Protein AF-A0A8X6XJJ6-F1 (afdb_monomer_lite)

Foldseek 3Di:
DVVVVVVVLVVLVVVVPPDPPPDDPDDPVQLVVQLAHLVSSLVVLVQVLQLQQAFPVRGRHDEDCPGPDPQNVCVVVVHDDDGRDDHDDPVVSVVCVVVSVVCSDSVNSVCCRPNDDPCPVSVLVVQLCSQVPPVDDDDPVSSVVSNVVSVVVVVVVVDDD

pLDDT: mean 73.6, std 19.15, range [29.53, 96.88]

Structure (mmCIF, N/CA/C/O backbone):
data_AF-A0A8X6XJJ6-F1
#
_entry.id   AF-A0A8X6XJJ6-F1
#
loop_
_atom_site.group_PDB
_atom_site.id
_atom_site.type_symbol
_atom_site.label_atom_id
_atom_site.label_alt_id
_atom_site.label_comp_id
_atom_site.label_asym_id
_atom_site.label_entity_id
_atom_site.label_seq_id
_atom_site.pdbx_PDB_ins_code
_atom_site.Cartn_x
_atom_site.Cartn_y
_atom_site.Cartn_z
_atom_site.occupancy
_atom_site.B_iso_or_equiv
_atom_site.auth_seq_id
_atom_site.auth_comp_id
_atom_site.auth_asym_id
_atom_site.auth_atom_id
_atom_site.pdbx_PDB_model_num
ATOM 1 N N . MET A 1 1 ? 42.331 -9.296 -20.406 1.00 46.00 1 MET A N 1
ATOM 2 C CA . MET A 1 1 ? 41.400 -8.273 -19.869 1.00 46.00 1 MET A CA 1
ATOM 3 C C . MET A 1 1 ? 39.951 -8.560 -20.263 1.00 46.00 1 MET A C 1
ATOM 5 O O . MET A 1 1 ? 39.106 -8.587 -19.381 1.00 46.00 1 MET A O 1
ATOM 9 N N . LEU A 1 2 ? 39.678 -8.873 -21.538 1.00 40.94 2 LEU A N 1
ATOM 10 C CA . LEU A 1 2 ? 38.343 -9.240 -22.046 1.00 40.94 2 LEU A CA 1
ATOM 11 C C . LEU A 1 2 ? 37.698 -10.454 -21.340 1.00 40.94 2 LEU A C 1
ATOM 13 O O . LEU A 1 2 ? 36.500 -10.442 -21.087 1.00 40.94 2 LEU A O 1
ATOM 17 N N . SER A 1 3 ? 38.487 -11.457 -20.937 1.00 48.66 3 SER A N 1
ATOM 18 C CA . SER A 1 3 ? 37.981 -12.672 -20.275 1.00 48.66 3 SER A CA 1
ATOM 19 C C . SER A 1 3 ? 37.404 -12.437 -18.874 1.00 48.66 3 SER A C 1
ATOM 21 O O . SER A 1 3 ? 36.407 -13.056 -18.519 1.00 48.66 3 SER A O 1
ATOM 23 N N . LYS A 1 4 ? 37.986 -11.515 -18.090 1.00 44.88 4 LYS A N 1
ATOM 24 C CA . LYS A 1 4 ? 37.485 -11.168 -16.747 1.00 44.88 4 LYS A CA 1
ATOM 25 C C . LYS A 1 4 ? 36.144 -10.439 -16.823 1.00 44.88 4 LYS A C 1
ATOM 27 O O . LYS A 1 4 ? 35.213 -10.796 -16.112 1.00 44.88 4 LYS A O 1
ATOM 32 N N . VAL A 1 5 ? 36.027 -9.490 -17.751 1.00 46.88 5 VAL A N 1
ATOM 33 C CA . VAL A 1 5 ? 34.785 -8.738 -17.984 1.00 46.88 5 VAL A CA 1
ATOM 34 C C . VAL A 1 5 ? 33.670 -9.672 -18.463 1.00 46.88 5 VAL A C 1
ATOM 36 O O . VAL A 1 5 ? 32.560 -9.614 -17.947 1.00 46.88 5 VAL A O 1
ATOM 39 N N . GLN A 1 6 ? 33.969 -10.601 -19.377 1.00 42.41 6 GLN A N 1
ATOM 40 C CA . GLN A 1 6 ? 32.995 -11.602 -19.827 1.00 42.41 6 GLN A CA 1
ATOM 41 C C . GLN A 1 6 ? 32.554 -12.552 -18.706 1.00 42.41 6 GLN A C 1
ATOM 43 O O . GLN A 1 6 ? 31.365 -12.852 -18.602 1.00 42.41 6 GLN A O 1
ATOM 48 N N . SER A 1 7 ? 33.473 -12.997 -17.839 1.00 43.81 7 SER A N 1
ATOM 49 C CA . SER A 1 7 ? 33.105 -13.828 -16.685 1.00 43.81 7 SER A CA 1
ATOM 50 C C . SER A 1 7 ? 32.233 -13.078 -15.678 1.00 43.81 7 SER A C 1
ATOM 52 O O . SER A 1 7 ? 31.294 -13.651 -15.135 1.00 43.81 7 SER A O 1
ATOM 54 N N . GLU A 1 8 ? 32.486 -11.787 -15.472 1.00 46.19 8 GLU A N 1
ATOM 55 C CA . GLU A 1 8 ? 31.740 -10.964 -14.520 1.00 46.19 8 GLU A CA 1
ATOM 56 C C . GLU A 1 8 ? 30.336 -10.620 -15.037 1.00 46.19 8 GLU A C 1
ATOM 58 O O . GLU A 1 8 ? 29.372 -10.657 -14.272 1.00 46.19 8 GLU A O 1
ATOM 63 N N . ILE A 1 9 ? 30.203 -10.402 -16.352 1.00 47.03 9 ILE A N 1
ATOM 64 C CA . ILE A 1 9 ? 28.913 -10.275 -17.044 1.00 47.03 9 ILE A CA 1
ATOM 65 C C . ILE A 1 9 ? 28.119 -11.579 -16.941 1.00 47.03 9 ILE A C 1
ATOM 67 O O . ILE A 1 9 ? 26.940 -11.540 -16.606 1.00 47.03 9 ILE A O 1
ATOM 71 N N . ARG A 1 10 ? 28.751 -12.736 -17.171 1.00 46.25 10 ARG A N 1
ATOM 72 C CA . ARG A 1 10 ? 28.082 -14.043 -17.079 1.00 46.25 10 ARG A CA 1
ATOM 73 C C . ARG A 1 10 ? 27.583 -14.333 -15.660 1.00 46.25 10 ARG A C 1
ATOM 75 O O . ARG A 1 10 ? 26.427 -14.699 -15.499 1.00 46.25 10 ARG A O 1
ATOM 82 N N . ILE A 1 11 ? 28.399 -14.060 -14.639 1.00 48.41 11 ILE A N 1
ATOM 83 C CA . ILE A 1 11 ? 28.000 -14.176 -13.225 1.00 48.41 11 ILE A CA 1
ATOM 84 C C . ILE A 1 11 ? 26.828 -13.235 -12.898 1.00 48.41 11 ILE A C 1
ATOM 86 O O . ILE A 1 11 ? 25.903 -13.629 -12.188 1.00 48.41 11 ILE A O 1
ATOM 90 N N . ARG A 1 12 ? 26.830 -12.001 -13.428 1.00 51.94 12 ARG A N 1
ATOM 91 C CA . ARG A 1 12 ? 25.717 -11.049 -13.252 1.00 51.94 12 ARG A CA 1
ATOM 92 C C . ARG A 1 12 ? 24.443 -11.520 -13.953 1.00 51.94 12 ARG A C 1
ATOM 94 O O . ARG A 1 12 ? 23.371 -11.416 -13.370 1.00 51.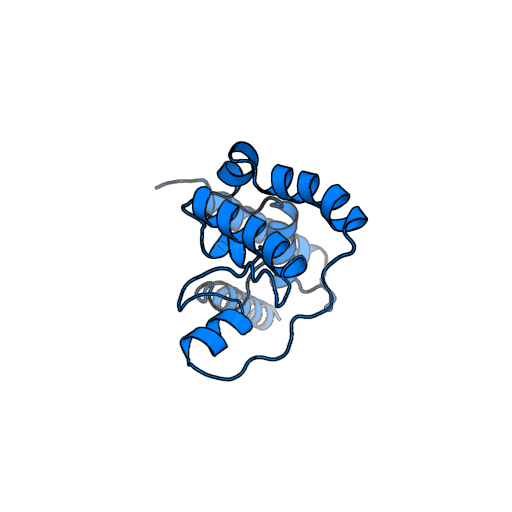94 12 ARG A O 1
ATOM 101 N N . LEU A 1 13 ? 24.545 -12.046 -15.171 1.00 47.22 13 LEU A N 1
ATOM 102 C CA . LEU A 1 13 ? 23.404 -12.578 -15.921 1.00 47.22 13 LEU A CA 1
ATOM 103 C C . LEU A 1 13 ? 22.810 -13.814 -15.237 1.00 47.22 13 LEU A C 1
ATOM 105 O O . LEU A 1 13 ? 21.591 -13.924 -15.163 1.00 47.22 13 LEU A O 1
ATOM 109 N N . ASP A 1 14 ? 23.641 -14.692 -14.673 1.00 45.34 14 ASP A N 1
ATOM 110 C CA . ASP A 1 14 ? 23.188 -15.853 -13.897 1.00 45.34 14 ASP A CA 1
ATOM 111 C C . ASP A 1 14 ? 22.544 -15.440 -12.560 1.00 45.34 14 ASP A C 1
ATOM 113 O O . ASP A 1 14 ? 21.623 -16.103 -12.093 1.00 45.34 14 ASP A O 1
ATOM 117 N N . PHE A 1 15 ? 22.967 -14.323 -11.951 1.00 41.31 15 PHE A N 1
ATOM 118 C CA . PHE A 1 15 ? 22.289 -13.718 -10.794 1.00 41.31 15 PHE A CA 1
ATOM 119 C C . PHE A 1 15 ? 20.912 -13.143 -11.164 1.00 41.31 15 PHE A C 1
ATOM 121 O O . PHE A 1 15 ? 19.969 -13.273 -10.390 1.00 41.31 15 PHE A O 1
ATOM 128 N N . MET A 1 16 ? 20.780 -12.557 -12.358 1.00 41.28 16 MET A N 1
ATOM 129 C CA . MET A 1 16 ? 19.506 -12.042 -12.886 1.00 41.28 16 MET A CA 1
ATOM 130 C C . MET A 1 16 ? 18.529 -13.153 -13.291 1.00 41.28 16 MET A C 1
ATOM 132 O O . MET A 1 16 ? 17.327 -12.916 -13.309 1.00 41.28 16 MET A O 1
ATOM 136 N N . ARG A 1 17 ? 19.041 -14.347 -13.620 1.00 43.34 17 ARG A N 1
ATOM 137 C CA . ARG A 1 17 ? 18.258 -15.513 -14.059 1.00 43.34 17 ARG A CA 1
ATOM 138 C C . ARG A 1 17 ? 17.737 -16.386 -12.911 1.00 43.34 17 ARG A C 1
ATOM 140 O O . ARG A 1 17 ? 17.017 -17.345 -13.169 1.00 43.34 17 ARG A O 1
ATOM 147 N N . ARG A 1 18 ? 18.118 -16.098 -11.660 1.00 34.06 18 ARG A N 1
ATOM 148 C CA . ARG A 1 18 ? 17.533 -16.760 -10.486 1.00 34.06 18 ARG A CA 1
ATOM 149 C C . ARG A 1 18 ? 16.108 -16.252 -10.297 1.00 34.06 18 ARG A C 1
ATOM 151 O O . ARG A 1 18 ? 15.869 -15.052 -10.402 1.00 34.06 18 ARG A O 1
ATOM 158 N N . GLU A 1 19 ? 15.199 -17.183 -10.026 1.00 33.16 19 GLU A N 1
ATOM 159 C CA . GLU A 1 19 ? 13.777 -16.931 -9.785 1.00 33.16 19 GLU A CA 1
ATOM 160 C C . GLU A 1 19 ? 13.542 -15.706 -8.870 1.00 33.16 19 GLU A C 1
ATOM 162 O O . GLU A 1 19 ? 14.320 -15.489 -7.936 1.00 33.16 19 GLU A O 1
ATOM 167 N N . PRO A 1 20 ? 12.473 -14.905 -9.076 1.00 37.94 20 PRO A N 1
ATOM 168 C CA . PRO A 1 20 ? 12.258 -13.594 -8.436 1.00 37.94 20 PRO A CA 1
ATOM 169 C C . PRO A 1 20 ? 12.016 -13.605 -6.912 1.00 37.94 20 PRO A C 1
ATOM 171 O O . PRO A 1 20 ? 11.484 -12.631 -6.359 1.00 37.94 20 PRO A O 1
ATOM 174 N N . SER A 1 21 ? 12.353 -14.691 -6.221 1.00 36.38 21 SER A N 1
ATOM 175 C CA . SER A 1 21 ? 12.025 -14.926 -4.818 1.00 36.38 21 SER A CA 1
ATOM 176 C C . SER A 1 21 ? 12.862 -14.103 -3.836 1.00 36.38 21 SER A C 1
ATOM 178 O O . SER A 1 21 ? 12.388 -13.864 -2.727 1.00 36.38 21 SER A O 1
ATOM 180 N N . GLU A 1 22 ? 14.050 -13.609 -4.210 1.00 33.66 22 GLU A N 1
ATOM 181 C CA . GLU A 1 22 ? 14.993 -13.104 -3.194 1.00 33.66 22 GLU A CA 1
ATOM 182 C C . GLU A 1 22 ? 15.133 -11.579 -3.081 1.00 33.66 22 GLU A C 1
ATOM 184 O O . GLU A 1 22 ? 15.521 -11.103 -2.016 1.00 33.66 22 GLU A O 1
ATOM 189 N N . HIS A 1 23 ? 14.742 -10.765 -4.072 1.00 36.75 23 HIS A N 1
ATOM 190 C CA . HIS A 1 23 ? 14.876 -9.300 -3.957 1.00 36.75 23 HIS A CA 1
ATOM 191 C C . HIS A 1 23 ? 13.722 -8.526 -4.620 1.00 36.75 23 HIS A C 1
ATOM 193 O O . HIS A 1 23 ? 13.803 -8.186 -5.806 1.00 36.75 23 HIS A O 1
ATOM 199 N N . PRO A 1 24 ? 12.644 -8.203 -3.877 1.00 34.19 24 PRO A N 1
ATOM 200 C CA . PRO A 1 24 ? 11.530 -7.448 -4.426 1.00 34.19 24 PRO A CA 1
ATOM 201 C C . PRO A 1 24 ? 11.928 -5.984 -4.649 1.00 34.19 24 PRO A C 1
ATOM 203 O O . PRO A 1 24 ? 12.326 -5.277 -3.720 1.00 34.19 24 PRO A O 1
ATOM 206 N N . VAL A 1 25 ? 11.735 -5.504 -5.882 1.00 38.66 25 VAL A N 1
ATOM 207 C CA . VAL A 1 25 ? 11.371 -4.100 -6.122 1.00 38.66 25 VAL A CA 1
ATOM 208 C C . VAL A 1 25 ? 10.230 -3.789 -5.152 1.00 38.66 25 VAL A C 1
ATOM 210 O O . VAL A 1 25 ? 9.296 -4.584 -5.034 1.00 38.66 25 VAL A O 1
ATOM 213 N N . LYS A 1 26 ? 10.351 -2.706 -4.379 1.00 33.34 26 LYS A N 1
ATOM 214 C CA . LYS A 1 26 ? 9.482 -2.401 -3.232 1.00 33.34 26 LYS A CA 1
ATOM 215 C C . LYS A 1 26 ? 8.074 -1.980 -3.673 1.00 33.34 26 LYS A C 1
ATOM 217 O O . LYS A 1 26 ? 7.632 -0.870 -3.409 1.00 33.34 26 LYS A O 1
ATOM 222 N N . THR A 1 27 ? 7.322 -2.874 -4.296 1.00 39.28 27 THR A N 1
ATOM 223 C CA . THR A 1 27 ? 5.863 -2.804 -4.243 1.00 39.28 27 THR A CA 1
ATOM 224 C C . THR A 1 27 ? 5.432 -3.098 -2.816 1.00 39.28 27 THR A C 1
ATOM 226 O O . THR A 1 27 ? 5.939 -4.050 -2.215 1.00 39.28 27 THR A O 1
ATOM 229 N N . SER A 1 28 ? 4.496 -2.315 -2.274 1.00 46.22 28 SER A N 1
ATOM 230 C CA . SER A 1 28 ? 3.867 -2.625 -0.987 1.00 46.22 28 SER A CA 1
ATOM 231 C C . SER A 1 28 ? 3.445 -4.097 -0.985 1.00 46.22 28 SER A C 1
ATOM 233 O O . SER A 1 28 ? 2.742 -4.535 -1.899 1.00 46.22 28 SER A O 1
ATOM 235 N N . GLY A 1 29 ? 3.900 -4.881 0.001 1.00 52.34 29 GLY A N 1
ATOM 236 C CA . GLY A 1 29 ? 3.691 -6.337 0.053 1.00 52.34 29 GLY A CA 1
ATOM 237 C C . GLY A 1 29 ? 2.216 -6.763 0.037 1.00 52.34 29 GLY A C 1
ATOM 238 O O . GLY A 1 29 ? 1.922 -7.947 -0.090 1.00 52.34 29 GLY A O 1
ATOM 239 N N . THR A 1 30 ? 1.302 -5.804 0.165 1.00 53.31 30 THR A N 1
ATOM 240 C CA . THR A 1 30 ? -0.146 -5.923 -0.008 1.00 53.31 30 THR A CA 1
ATOM 241 C C . THR A 1 30 ? -0.578 -6.102 -1.470 1.00 53.31 30 THR A C 1
ATOM 243 O O . THR A 1 30 ? -1.426 -6.942 -1.749 1.00 53.31 30 THR A O 1
ATOM 246 N N . ILE A 1 31 ? 0.027 -5.370 -2.412 1.00 56.81 31 ILE A N 1
ATOM 247 C CA . ILE A 1 31 ? -0.322 -5.434 -3.845 1.00 56.81 31 ILE A CA 1
ATOM 248 C C . ILE A 1 31 ? 0.144 -6.769 -4.431 1.00 56.81 31 ILE A C 1
ATOM 250 O O . ILE A 1 31 ? -0.608 -7.455 -5.113 1.00 56.81 31 ILE A O 1
ATOM 254 N N . ARG A 1 32 ? 1.355 -7.203 -4.062 1.00 57.53 32 ARG A N 1
ATOM 255 C CA . ARG A 1 32 ? 1.935 -8.469 -4.534 1.00 57.53 32 ARG A CA 1
ATOM 256 C C . ARG A 1 32 ? 1.128 -9.706 -4.110 1.00 57.53 32 ARG A C 1
ATOM 258 O O . ARG A 1 32 ? 1.146 -10.703 -4.815 1.00 57.53 32 ARG A O 1
ATOM 265 N N . ARG A 1 33 ? 0.417 -9.647 -2.976 1.00 61.00 33 ARG A N 1
ATOM 266 C CA . ARG A 1 33 ? -0.411 -10.753 -2.449 1.00 61.00 33 ARG A CA 1
ATOM 267 C C . ARG A 1 33 ? -1.835 -10.796 -3.016 1.00 61.00 33 ARG A C 1
ATOM 269 O O . ARG A 1 33 ? -2.520 -11.798 -2.845 1.00 61.00 33 ARG A O 1
ATOM 276 N N . HIS A 1 34 ? -2.278 -9.732 -3.684 1.00 64.00 34 HIS A N 1
ATOM 277 C CA . HIS A 1 34 ? -3.627 -9.609 -4.253 1.00 64.00 34 HIS A CA 1
ATOM 278 C C . HIS A 1 34 ? -3.595 -9.145 -5.711 1.00 64.00 34 HIS A C 1
ATOM 280 O O . HIS A 1 34 ? -4.507 -8.469 -6.181 1.00 64.00 34 HIS A O 1
ATOM 286 N N . ILE A 1 35 ? -2.537 -9.543 -6.413 1.00 60.53 35 ILE A N 1
ATOM 287 C CA . ILE A 1 35 ? -2.209 -9.168 -7.788 1.00 60.53 35 ILE A CA 1
ATOM 288 C C . ILE A 1 35 ? -3.329 -9.463 -8.799 1.00 60.53 35 ILE A C 1
ATOM 290 O O . ILE A 1 35 ? -3.448 -8.761 -9.797 1.00 60.53 35 ILE A O 1
ATOM 294 N N . ASP A 1 36 ? -4.205 -10.419 -8.482 1.00 65.81 36 ASP A N 1
ATOM 295 C CA . ASP A 1 36 ? -5.315 -10.832 -9.347 1.00 65.81 36 ASP A CA 1
ATOM 296 C C . ASP A 1 36 ? -6.688 -10.344 -8.856 1.00 65.81 36 ASP A C 1
ATOM 298 O O . ASP A 1 36 ? -7.717 -10.668 -9.450 1.00 65.81 36 ASP A O 1
ATOM 302 N N . ARG A 1 37 ? -6.758 -9.623 -7.723 1.00 81.81 37 ARG A N 1
ATOM 303 C CA . ARG A 1 37 ? -8.038 -9.264 -7.085 1.00 81.81 37 ARG A CA 1
ATOM 304 C C . ARG A 1 37 ? -8.028 -7.855 -6.495 1.00 81.81 37 ARG A C 1
ATOM 306 O O . ARG A 1 37 ? -7.575 -7.646 -5.369 1.00 81.81 37 ARG A O 1
ATOM 313 N N . VAL A 1 38 ? -8.687 -6.925 -7.190 1.00 84.81 38 VAL A N 1
ATOM 314 C CA . VAL A 1 38 ? -8.963 -5.548 -6.723 1.00 84.81 38 VAL A CA 1
ATOM 315 C C . VAL A 1 38 ? -9.549 -5.527 -5.311 1.00 84.81 38 VAL A C 1
ATOM 317 O O . VAL A 1 38 ? -9.061 -4.805 -4.445 1.00 84.81 38 VAL A O 1
ATOM 320 N N . GLN A 1 39 ? -10.534 -6.386 -5.040 1.00 85.31 39 GLN A N 1
ATOM 321 C CA . GLN A 1 39 ? -11.174 -6.451 -3.722 1.00 85.31 39 GLN A CA 1
ATOM 322 C C . GLN A 1 39 ? -10.204 -6.863 -2.606 1.00 85.31 39 GLN A C 1
ATOM 324 O O . GLN A 1 39 ? -10.317 -6.381 -1.480 1.00 85.31 39 GLN A O 1
ATOM 329 N N . GLY A 1 40 ? -9.215 -7.710 -2.912 1.00 83.19 40 GLY A N 1
ATOM 330 C CA . GLY A 1 40 ? -8.167 -8.081 -1.959 1.00 83.19 40 GLY A CA 1
ATOM 331 C C . GLY A 1 40 ? -7.266 -6.894 -1.622 1.00 83.19 40 GLY A C 1
ATOM 332 O O . GLY A 1 40 ? -7.046 -6.602 -0.447 1.00 83.19 40 GLY A O 1
ATOM 333 N N . MET A 1 41 ? -6.818 -6.154 -2.642 1.00 85.12 41 MET A N 1
ATOM 334 C CA . MET A 1 41 ? -6.017 -4.937 -2.456 1.00 85.12 41 MET A CA 1
ATOM 335 C C . MET A 1 41 ? -6.774 -3.882 -1.644 1.00 85.12 41 MET A C 1
ATOM 337 O O . MET A 1 41 ? -6.238 -3.361 -0.668 1.00 85.12 41 MET A O 1
ATOM 341 N N . LYS A 1 42 ? -8.043 -3.638 -1.985 1.00 88.88 42 LYS A N 1
ATOM 342 C CA . LYS A 1 42 ? -8.938 -2.716 -1.277 1.00 88.88 42 LYS A CA 1
ATOM 343 C C . LYS A 1 42 ? -9.092 -3.078 0.196 1.00 88.88 42 LYS A C 1
ATOM 345 O O . LYS A 1 42 ? -8.857 -2.245 1.071 1.00 88.88 42 LYS A O 1
ATOM 350 N N . LYS A 1 43 ? -9.434 -4.341 0.477 1.00 86.00 43 LYS A N 1
ATOM 351 C CA . LYS A 1 43 ? -9.582 -4.850 1.847 1.00 86.00 43 LYS A CA 1
ATOM 352 C C . LYS A 1 43 ? -8.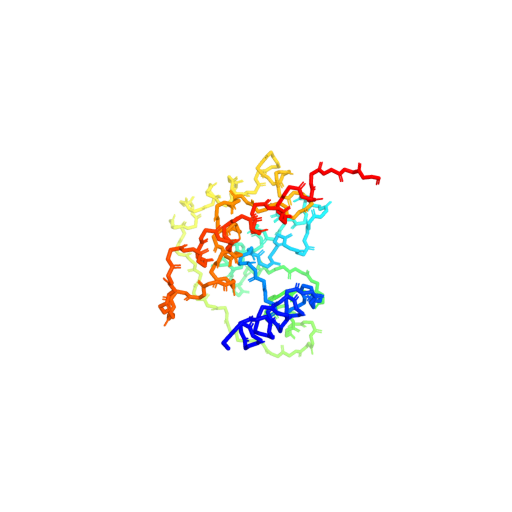293 -4.663 2.639 1.00 86.00 43 LYS A C 1
ATOM 354 O O . LYS A 1 43 ? -8.338 -4.246 3.792 1.00 86.00 43 LYS A O 1
ATOM 359 N N . ALA A 1 44 ? -7.149 -4.940 2.026 1.00 84.12 44 ALA A N 1
ATOM 360 C CA . ALA A 1 44 ? -5.868 -4.854 2.700 1.00 84.12 44 ALA A CA 1
ATOM 361 C C . ALA A 1 44 ? -5.389 -3.406 2.930 1.00 84.12 44 ALA A C 1
ATOM 363 O O . ALA A 1 44 ? -4.808 -3.143 3.981 1.00 84.12 44 ALA A O 1
ATOM 364 N N . ILE A 1 45 ? -5.670 -2.466 2.019 1.00 88.06 45 ILE A N 1
ATOM 365 C CA . ILE A 1 45 ? -5.422 -1.027 2.234 1.00 88.06 45 ILE A CA 1
ATOM 366 C C . ILE A 1 45 ? -6.303 -0.503 3.373 1.00 88.06 45 ILE A C 1
ATOM 368 O O . ILE A 1 45 ? -5.805 0.116 4.309 1.00 88.06 45 ILE A O 1
ATOM 372 N N . MET A 1 46 ? -7.603 -0.802 3.355 1.00 90.19 46 MET A N 1
ATOM 373 C CA . MET A 1 46 ? -8.503 -0.373 4.430 1.00 90.19 46 MET A CA 1
ATOM 374 C C . MET A 1 46 ? -8.169 -1.032 5.774 1.00 90.19 46 MET A C 1
ATOM 376 O O . MET A 1 46 ? -8.293 -0.396 6.819 1.00 90.19 46 MET A O 1
ATOM 380 N N . ALA A 1 47 ? -7.678 -2.275 5.771 1.00 87.62 47 ALA A N 1
ATOM 381 C CA . ALA A 1 47 ? -7.246 -2.955 6.987 1.00 87.62 47 ALA A CA 1
ATOM 382 C C . ALA A 1 47 ? -6.101 -2.224 7.707 1.00 87.62 47 ALA A C 1
ATOM 384 O O . ALA A 1 47 ? -6.059 -2.264 8.935 1.00 87.62 47 ALA A O 1
ATOM 385 N N . THR A 1 48 ? -5.193 -1.535 7.001 1.00 88.44 48 THR A N 1
ATOM 386 C CA . THR A 1 48 ? -4.138 -0.762 7.681 1.00 88.44 48 THR A CA 1
ATOM 387 C C . THR A 1 48 ? -4.697 0.489 8.348 1.00 88.44 48 THR A C 1
ATOM 389 O O . THR A 1 48 ? -4.270 0.812 9.452 1.00 88.44 48 THR A O 1
ATOM 392 N N . TYR A 1 49 ? -5.684 1.159 7.741 1.00 90.31 49 TYR A N 1
ATOM 393 C CA . TYR A 1 49 ? -6.413 2.244 8.406 1.00 90.31 49 TYR A CA 1
ATOM 394 C C . TYR A 1 49 ? -7.101 1.747 9.677 1.00 90.31 49 TYR A C 1
ATOM 396 O O . TYR A 1 49 ? -6.885 2.303 10.753 1.00 90.31 49 TYR A O 1
ATOM 404 N N . TYR A 1 50 ? -7.874 0.664 9.568 1.00 89.31 50 TYR A N 1
ATOM 405 C CA . TYR A 1 50 ? -8.610 0.105 10.698 1.00 89.31 50 TYR A CA 1
ATOM 406 C C . TYR A 1 50 ? -7.701 -0.366 11.833 1.00 89.31 50 TYR A C 1
ATOM 408 O O . TYR A 1 50 ? -8.009 -0.113 12.994 1.00 89.31 50 TYR A O 1
ATOM 416 N N . HIS A 1 51 ? -6.537 -0.925 11.504 1.00 87.50 51 HIS A N 1
ATOM 417 C CA . HIS A 1 51 ? -5.523 -1.292 12.487 1.00 87.50 51 HIS A CA 1
ATOM 418 C C . HIS A 1 51 ? -5.011 -0.085 13.296 1.00 87.50 51 HIS A C 1
ATOM 420 O O . HIS A 1 51 ? -4.838 -0.196 14.505 1.00 87.50 51 HIS A O 1
ATOM 426 N N . MET A 1 52 ? -4.808 1.078 12.663 1.00 87.12 52 MET A N 1
ATOM 427 C CA . MET A 1 52 ? -4.312 2.291 13.341 1.00 87.12 52 MET A CA 1
ATOM 428 C C . MET A 1 52 ? -5.357 2.995 14.218 1.00 87.12 52 MET A C 1
ATOM 430 O O . MET A 1 52 ? -5.001 3.785 15.094 1.00 87.12 52 MET A O 1
ATOM 434 N N . VAL A 1 53 ? -6.644 2.757 13.962 1.00 89.94 53 VAL A N 1
ATOM 435 C CA . VAL A 1 53 ? -7.755 3.340 14.737 1.00 89.94 53 VAL A CA 1
ATOM 436 C C . VAL A 1 53 ? -8.389 2.336 15.702 1.00 89.94 53 VAL A C 1
ATOM 438 O O . VAL A 1 53 ? -9.387 2.654 16.343 1.00 89.94 53 VAL A O 1
ATOM 441 N N . SER A 1 54 ? -7.833 1.126 15.777 1.00 87.81 54 SER A N 1
ATOM 442 C CA . SER A 1 54 ? -8.292 0.046 16.647 1.00 87.81 54 SER A CA 1
ATOM 443 C C . SER A 1 54 ? -8.019 0.377 18.113 1.00 87.81 54 SER A C 1
ATOM 445 O O . SER A 1 54 ? -6.955 0.905 18.439 1.00 87.81 54 SER A O 1
ATOM 447 N N . THR A 1 55 ? -8.955 0.028 18.992 1.00 87.12 55 THR A N 1
ATOM 448 C CA . THR A 1 55 ? -8.792 0.124 20.452 1.00 87.12 55 THR A CA 1
ATOM 449 C C . THR A 1 55 ? -9.145 -1.205 21.109 1.00 87.12 55 THR A C 1
ATOM 451 O O . THR A 1 55 ? -9.713 -2.082 20.455 1.00 87.12 55 THR A O 1
ATOM 454 N N . ASP A 1 56 ? -8.830 -1.362 22.395 1.00 84.50 56 ASP A N 1
ATOM 455 C CA . ASP A 1 56 ? -9.206 -2.561 23.154 1.00 84.50 56 ASP A CA 1
ATOM 456 C C . ASP A 1 56 ? -10.737 -2.718 23.254 1.00 84.50 56 ASP A C 1
ATOM 458 O O . ASP A 1 56 ? -11.248 -3.835 23.198 1.00 84.50 56 ASP A O 1
ATOM 462 N N . GLU A 1 57 ? -11.490 -1.614 23.318 1.00 85.25 57 GLU A N 1
ATOM 463 C CA . GLU A 1 57 ? -12.962 -1.621 23.354 1.00 85.25 57 GLU A CA 1
ATOM 464 C C . GLU A 1 57 ? -13.595 -1.849 21.975 1.00 85.25 57 GLU A C 1
ATOM 466 O O . GLU A 1 57 ? -14.738 -2.299 21.876 1.00 85.25 57 GLU A O 1
ATOM 471 N N . ASN A 1 58 ? -12.881 -1.501 20.902 1.00 85.44 58 ASN A N 1
ATOM 472 C CA . ASN A 1 58 ? -13.346 -1.654 19.527 1.00 85.44 58 ASN A CA 1
ATOM 473 C C . ASN A 1 58 ? -12.216 -2.188 18.633 1.00 85.44 58 ASN A C 1
ATOM 475 O O . ASN A 1 58 ? -11.626 -1.422 17.857 1.00 85.44 58 ASN A O 1
ATOM 479 N N . PRO A 1 59 ? -11.901 -3.492 18.736 1.00 84.31 59 PRO A N 1
ATOM 480 C CA . PRO A 1 59 ? -10.849 -4.106 17.945 1.00 84.31 59 PRO A CA 1
ATOM 481 C C . PRO A 1 59 ? -11.270 -4.193 16.474 1.00 84.31 59 PRO A C 1
ATOM 483 O O . PRO A 1 59 ? -12.279 -4.805 16.127 1.00 84.31 59 PRO A O 1
ATOM 486 N N . ARG A 1 60 ? -10.478 -3.589 15.584 1.00 83.69 60 ARG A N 1
ATOM 487 C CA . ARG A 1 60 ? -10.733 -3.529 14.133 1.00 83.69 60 ARG A CA 1
ATOM 488 C C . ARG A 1 60 ? -9.563 -4.107 13.345 1.00 83.69 60 ARG A C 1
ATOM 490 O O . ARG A 1 60 ? -8.982 -3.461 12.471 1.00 83.69 60 ARG A O 1
ATOM 497 N N . HIS A 1 61 ? -9.191 -5.336 13.684 1.00 81.00 61 HIS A N 1
ATOM 498 C CA . HIS A 1 61 ? -8.089 -6.041 13.035 1.00 81.00 61 HIS A CA 1
ATOM 499 C C . HIS A 1 61 ? -8.549 -6.833 11.811 1.00 81.00 61 HIS A C 1
ATOM 501 O O . HIS A 1 61 ? -9.685 -7.300 11.762 1.00 81.00 61 HIS A O 1
ATOM 507 N N . PRO A 1 62 ? -7.669 -7.027 10.813 1.00 73.88 62 PRO A N 1
ATOM 508 C CA . PRO A 1 62 ? -7.933 -7.972 9.739 1.00 73.88 62 PRO A CA 1
ATOM 509 C C . PRO A 1 62 ? -8.053 -9.398 10.296 1.00 73.88 62 PRO A C 1
ATOM 511 O O . PRO A 1 62 ? -7.108 -9.915 10.893 1.00 73.88 62 PRO A O 1
ATOM 514 N N . GLU A 1 63 ? -9.208 -10.022 10.069 1.00 68.06 63 GLU A N 1
ATOM 515 C CA . GLU A 1 63 ? -9.535 -11.390 10.486 1.00 68.06 63 GLU A CA 1
ATOM 516 C C . GLU A 1 63 ? -8.831 -12.460 9.630 1.00 68.06 63 GLU A C 1
ATOM 518 O O . GLU A 1 63 ? -8.580 -12.251 8.439 1.00 68.06 63 GLU A O 1
ATOM 523 N N . GLY A 1 64 ? -8.567 -13.627 10.231 1.00 59.09 64 GLY A N 1
ATOM 524 C CA . GLY A 1 64 ? -8.044 -14.826 9.562 1.00 59.09 64 GLY A CA 1
ATOM 525 C C . GLY A 1 64 ? -6.689 -15.307 10.096 1.00 59.09 64 GLY A C 1
ATOM 526 O O . GLY A 1 64 ? -5.898 -14.521 10.613 1.00 59.09 64 GLY A O 1
ATOM 527 N N . GLU A 1 65 ? -6.416 -16.605 9.954 1.00 55.03 65 GLU A N 1
ATOM 528 C CA . GLU A 1 65 ? -5.171 -17.260 10.401 1.00 55.03 65 GLU A CA 1
ATOM 529 C C . GLU A 1 65 ? -3.930 -16.732 9.653 1.00 55.03 65 GLU A C 1
ATOM 531 O O . GLU A 1 65 ? -2.864 -16.528 10.237 1.00 55.03 65 GLU A O 1
ATOM 536 N N . ASP A 1 66 ? -4.116 -16.349 8.388 1.00 60.56 66 ASP A N 1
ATOM 537 C CA . ASP A 1 66 ? -3.099 -15.706 7.547 1.00 60.56 66 ASP A CA 1
ATOM 538 C C . ASP A 1 66 ? -2.991 -14.185 7.759 1.00 60.56 66 ASP A C 1
ATOM 540 O O . ASP A 1 66 ? -2.292 -13.485 7.013 1.00 60.56 66 ASP A O 1
ATOM 544 N N . SER A 1 67 ? -3.685 -13.634 8.763 1.00 68.62 67 SER A N 1
ATOM 545 C CA . SER A 1 67 ? -3.647 -12.201 9.049 1.00 68.62 67 SER A CA 1
ATOM 546 C C . SER A 1 67 ? -2.217 -11.758 9.324 1.00 68.62 67 SER A C 1
ATOM 548 O O . SER A 1 67 ? -1.498 -12.343 10.127 1.00 68.62 67 SER A O 1
ATOM 550 N N . TRP A 1 68 ? -1.776 -10.679 8.682 1.00 73.81 68 TRP A N 1
ATOM 551 C CA . TRP A 1 68 ? -0.468 -10.092 8.973 1.00 73.81 68 TRP A CA 1
ATOM 552 C C . TRP A 1 68 ? -0.426 -9.425 10.361 1.00 73.81 68 TRP A C 1
ATOM 554 O O . TRP A 1 68 ? 0.661 -9.108 10.849 1.00 73.81 68 TRP A O 1
ATOM 564 N N . CYS A 1 69 ? -1.582 -9.219 11.003 1.00 79.88 69 CYS A N 1
ATOM 565 C CA . CYS A 1 69 ? -1.688 -8.565 12.298 1.00 79.88 69 CYS A CA 1
ATOM 566 C C . CYS A 1 69 ? -1.246 -9.491 13.441 1.00 79.88 69 CYS A C 1
ATOM 568 O O . CYS A 1 69 ? -1.837 -10.543 13.683 1.00 79.88 69 CYS A O 1
ATOM 570 N N . LYS A 1 70 ? -0.232 -9.060 14.205 1.00 78.38 70 LYS A N 1
ATOM 571 C CA . LYS A 1 70 ? 0.274 -9.799 15.375 1.00 78.38 70 LYS A CA 1
ATOM 572 C C . LYS A 1 70 ? -0.796 -10.019 16.445 1.00 78.38 70 LYS A C 1
ATOM 574 O O . LYS A 1 70 ? -0.799 -11.079 17.059 1.00 78.38 70 LYS A O 1
ATOM 579 N N . TRP A 1 71 ? -1.675 -9.034 16.650 1.00 80.44 71 TRP A N 1
ATOM 580 C CA . TRP A 1 71 ? -2.773 -9.126 17.611 1.00 80.44 71 TRP A CA 1
ATOM 581 C C . TRP A 1 71 ? -3.702 -10.284 17.234 1.00 80.44 71 TRP A C 1
ATOM 583 O O . TRP A 1 71 ? -3.840 -11.223 18.007 1.00 80.44 71 TRP A O 1
ATOM 593 N N . GLN A 1 72 ? -4.189 -10.309 15.987 1.00 80.25 72 GLN A N 1
ATOM 594 C CA . GLN A 1 72 ? -5.072 -11.374 15.500 1.00 80.25 72 GLN A CA 1
ATOM 595 C C . GLN A 1 72 ? -4.415 -12.759 15.563 1.00 80.25 72 GLN A C 1
ATOM 597 O O . GLN A 1 72 ? -5.067 -13.727 15.945 1.00 80.25 72 GLN A O 1
ATOM 602 N N . LYS A 1 73 ? -3.119 -12.857 15.231 1.00 81.44 73 LYS A N 1
ATOM 603 C CA . LYS A 1 73 ? -2.372 -14.120 15.343 1.00 81.44 73 LYS A CA 1
ATOM 604 C C . LYS A 1 73 ? -2.312 -14.635 16.779 1.00 81.44 73 LYS A C 1
ATOM 606 O O . LYS A 1 73 ? -2.497 -15.826 16.993 1.00 81.44 73 LYS A O 1
ATOM 611 N N . ARG A 1 74 ? -2.054 -13.764 17.762 1.00 82.12 74 ARG A N 1
ATOM 612 C CA . ARG A 1 74 ? -2.035 -14.175 19.175 1.00 82.12 74 ARG A CA 1
ATOM 613 C C . ARG A 1 74 ? -3.421 -14.571 19.665 1.00 82.12 74 ARG A C 1
ATOM 615 O O . ARG A 1 74 ? -3.536 -15.622 20.286 1.00 82.12 74 ARG A O 1
ATOM 622 N N . THR A 1 75 ? -4.451 -13.809 19.297 1.00 81.38 75 THR A N 1
ATOM 623 C CA . THR A 1 75 ? -5.849 -14.139 19.603 1.00 81.38 75 THR A CA 1
ATOM 624 C C . THR A 1 75 ? -6.237 -15.510 19.041 1.00 81.38 75 THR A C 1
ATOM 626 O O . THR A 1 75 ? -6.808 -16.323 19.760 1.00 81.38 75 THR A O 1
ATOM 629 N N . ALA A 1 76 ? -5.864 -15.816 17.793 1.00 80.12 76 ALA A N 1
ATOM 630 C CA . ALA A 1 76 ? -6.122 -17.121 17.175 1.00 80.12 76 ALA A CA 1
ATOM 631 C C . ALA A 1 76 ? -5.379 -18.281 17.866 1.00 80.12 76 ALA A C 1
ATOM 633 O O . ALA A 1 76 ? -5.898 -19.390 17.934 1.00 80.12 76 ALA A O 1
ATOM 634 N N . LEU A 1 77 ? -4.187 -18.022 18.411 1.00 83.12 77 LEU A N 1
ATOM 635 C CA . LEU A 1 77 ? -3.394 -18.995 19.171 1.00 83.12 77 LEU A CA 1
ATOM 636 C C . LEU A 1 77 ? -3.804 -19.097 20.652 1.00 83.12 77 LEU A C 1
ATOM 638 O O . LEU A 1 77 ? -3.170 -19.840 21.399 1.00 83.12 77 LEU A O 1
ATOM 642 N N . GLY A 1 78 ? -4.814 -18.339 21.096 1.00 82.75 78 GLY A N 1
ATOM 643 C CA . GLY A 1 78 ? -5.223 -18.280 22.502 1.00 82.75 78 GLY A CA 1
ATOM 644 C C . GLY A 1 78 ? -4.155 -17.695 23.434 1.00 82.75 78 GLY A C 1
ATOM 645 O O . GLY A 1 78 ? -4.165 -17.972 24.630 1.00 82.75 78 GLY A O 1
ATOM 646 N N . MET A 1 79 ? -3.207 -16.925 22.894 1.00 84.00 79 MET A N 1
ATOM 647 C CA . MET A 1 79 ? -2.159 -16.259 23.665 1.00 84.00 79 MET A CA 1
ATOM 648 C C . MET A 1 79 ? -2.623 -14.873 24.108 1.00 84.00 79 MET A C 1
ATOM 650 O O . MET A 1 79 ? -3.322 -14.184 23.364 1.00 84.00 79 MET A O 1
ATOM 654 N N . GLU A 1 80 ? -2.159 -14.424 25.275 1.00 80.12 80 GLU A N 1
ATOM 655 C CA . GLU A 1 80 ? -2.350 -13.033 25.682 1.00 80.12 80 GLU A CA 1
ATOM 656 C C . GLU A 1 80 ? -1.709 -12.072 24.673 1.00 80.12 80 GLU A C 1
ATOM 658 O O . GLU A 1 80 ? -0.627 -12.307 24.114 1.00 80.12 80 GLU A O 1
ATOM 663 N N . HIS A 1 81 ? -2.405 -10.970 24.423 1.00 75.88 81 HIS A N 1
ATOM 664 C CA . HIS A 1 81 ? -1.933 -9.885 23.584 1.00 75.88 81 HIS A CA 1
ATOM 665 C C . HIS A 1 81 ? -1.650 -8.653 24.439 1.00 75.88 81 HIS A C 1
ATOM 667 O O . HIS A 1 81 ? -2.335 -8.384 25.421 1.00 75.88 81 HIS A O 1
ATOM 673 N N . GLU A 1 82 ? -0.657 -7.874 24.017 1.00 78.38 82 GLU A N 1
ATOM 674 C CA . GLU A 1 82 ? -0.428 -6.550 24.588 1.00 78.38 82 GLU A CA 1
ATOM 675 C C . GLU A 1 82 ? -1.671 -5.668 24.377 1.00 78.38 82 GLU A C 1
ATOM 677 O O . GLU A 1 82 ? -2.391 -5.873 23.385 1.00 78.38 82 GLU A O 1
ATOM 682 N N . PRO A 1 83 ? -1.909 -4.684 25.260 1.00 78.69 83 PRO A N 1
ATOM 683 C CA . PRO A 1 83 ? -2.918 -3.657 25.039 1.00 78.69 83 PRO A CA 1
ATOM 684 C C . PRO A 1 83 ? -2.711 -2.959 23.695 1.00 78.69 83 PRO A C 1
ATOM 686 O O . PRO A 1 83 ? -1.589 -2.894 23.168 1.00 78.69 83 PRO A O 1
ATOM 689 N N . HIS A 1 84 ? -3.786 -2.410 23.136 1.00 80.00 84 HIS A N 1
ATOM 690 C CA . HIS A 1 84 ? -3.661 -1.662 21.893 1.00 80.00 84 HIS A CA 1
ATOM 691 C C . HIS A 1 84 ? -2.733 -0.451 22.073 1.00 80.00 84 HIS A C 1
ATOM 693 O O . HIS A 1 84 ? -2.804 0.252 23.084 1.00 80.00 84 HIS A O 1
ATOM 699 N N . PRO A 1 85 ? -1.884 -0.145 21.074 1.00 79.25 85 PRO A N 1
ATOM 700 C CA . PRO A 1 85 ? -1.233 1.152 21.015 1.00 79.25 85 PRO A CA 1
ATOM 701 C C . PRO A 1 85 ? -2.279 2.268 21.017 1.00 79.25 85 PRO A C 1
ATOM 703 O O . PRO A 1 85 ? -3.395 2.082 20.529 1.00 79.25 85 PRO A O 1
ATOM 706 N N . THR A 1 86 ? -1.899 3.451 21.500 1.00 84.38 86 THR A N 1
ATOM 707 C CA . THR A 1 86 ? -2.765 4.631 21.437 1.00 84.38 86 THR A CA 1
ATOM 708 C C . THR A 1 86 ? -3.258 4.844 20.008 1.00 84.38 86 THR A C 1
ATOM 710 O O . THR A 1 86 ? -2.458 5.057 19.092 1.00 84.38 86 THR A O 1
ATOM 713 N N . SER A 1 87 ? -4.578 4.784 19.827 1.00 89.38 87 SER A N 1
ATOM 714 C CA . SER A 1 87 ? -5.198 5.022 18.526 1.00 89.38 87 SER A CA 1
ATOM 715 C C . SER A 1 87 ? -4.909 6.438 18.025 1.00 89.38 87 SER A C 1
ATOM 717 O O . SER A 1 87 ? -4.650 7.367 18.798 1.00 89.38 87 SER A O 1
ATOM 719 N N . LEU A 1 88 ? -4.963 6.618 16.705 1.00 89.38 88 LEU A N 1
ATOM 720 C CA . LEU A 1 88 ? -4.820 7.944 16.107 1.00 89.38 88 LEU A CA 1
ATOM 721 C C . LEU A 1 88 ? -5.860 8.918 16.674 1.00 89.38 88 LEU A C 1
ATOM 723 O O . LEU A 1 88 ? -7.018 8.560 16.863 1.00 89.38 88 LEU A O 1
ATOM 727 N N . HIS A 1 89 ? -5.475 10.175 16.891 1.00 91.44 89 HIS A N 1
ATOM 728 C CA . HIS A 1 89 ? -6.409 11.184 17.388 1.00 91.44 89 HIS A CA 1
ATOM 729 C C . HIS A 1 89 ? -7.621 11.318 16.439 1.00 91.44 89 HIS A C 1
ATOM 731 O O . HIS A 1 89 ? -7.407 11.383 15.224 1.00 91.44 89 HIS A O 1
ATOM 737 N N . PRO A 1 90 ? -8.872 11.421 16.933 1.00 92.12 90 PRO A N 1
ATOM 738 C CA . PRO A 1 90 ? -10.077 11.411 16.093 1.00 92.12 90 PRO A CA 1
ATOM 739 C C . PRO A 1 90 ? -10.064 12.425 14.943 1.00 92.12 90 PRO A C 1
ATOM 741 O O . PRO A 1 90 ? -10.551 12.139 13.851 1.00 92.12 90 PRO A O 1
ATOM 744 N N . HIS A 1 91 ? -9.457 13.595 15.163 1.00 92.81 91 HIS A N 1
ATOM 745 C CA . HIS A 1 91 ? -9.259 14.585 14.103 1.00 92.81 91 HIS A CA 1
ATOM 746 C C . HIS A 1 91 ? -8.400 14.030 12.954 1.00 92.81 91 HIS A C 1
ATOM 748 O O . HIS A 1 91 ? -8.821 14.078 11.807 1.00 92.81 91 HIS A O 1
ATOM 754 N N . ILE A 1 92 ? -7.254 13.414 13.263 1.00 92.94 92 ILE A N 1
ATOM 755 C CA . ILE A 1 92 ? -6.366 12.807 12.264 1.00 92.94 92 ILE A CA 1
ATOM 756 C C . ILE A 1 92 ? -7.062 11.647 11.555 1.00 92.94 92 ILE A C 1
ATOM 758 O O . ILE A 1 92 ? -6.951 11.541 10.339 1.00 92.94 92 ILE A O 1
ATOM 762 N N . GLN A 1 93 ? -7.820 10.816 12.281 1.00 93.00 93 GLN A N 1
ATOM 763 C CA . GLN A 1 93 ? -8.601 9.732 11.671 1.00 93.00 93 GLN A CA 1
ATOM 764 C C . GLN A 1 93 ? -9.527 10.265 10.569 1.00 93.00 93 GLN A C 1
ATOM 766 O O . GLN A 1 93 ? -9.555 9.726 9.462 1.00 93.00 93 GLN A O 1
ATOM 771 N N . LYS A 1 94 ? -10.242 11.360 10.859 1.00 93.88 94 LYS A N 1
ATOM 772 C CA . LYS A 1 94 ? -11.162 12.004 9.918 1.00 93.88 94 LYS A CA 1
ATOM 773 C C . LYS A 1 94 ? -10.444 12.579 8.695 1.00 93.88 94 LYS A C 1
ATOM 775 O O . LYS A 1 94 ? -10.961 12.435 7.594 1.00 93.88 94 LYS A O 1
ATOM 780 N N . GLU A 1 95 ? -9.273 13.186 8.878 1.00 95.56 95 GLU A N 1
ATOM 781 C CA . GLU A 1 95 ? -8.494 13.779 7.780 1.00 95.56 95 GLU A CA 1
ATOM 782 C C . GLU A 1 95 ? -7.844 12.724 6.869 1.00 95.56 95 GLU A C 1
ATOM 784 O O . GLU A 1 95 ? -7.768 12.912 5.656 1.00 95.56 95 GLU A O 1
ATOM 789 N N . ILE A 1 96 ? -7.390 11.589 7.417 1.00 94.88 96 ILE A N 1
ATOM 790 C CA . ILE A 1 96 ? -6.709 10.555 6.616 1.00 94.88 96 ILE A CA 1
ATOM 791 C C . ILE A 1 96 ? -7.670 9.546 5.979 1.00 94.88 96 ILE A C 1
ATOM 793 O O . ILE A 1 96 ? -7.296 8.886 5.010 1.00 94.88 96 ILE A O 1
ATOM 797 N N . LEU A 1 97 ? -8.892 9.394 6.498 1.00 94.31 97 LEU A N 1
ATOM 798 C CA . LEU A 1 97 ? -9.871 8.452 5.950 1.00 94.31 97 LEU A CA 1
ATOM 799 C C . LEU A 1 97 ? -10.177 8.705 4.457 1.00 94.31 97 LEU A C 1
ATOM 801 O O . LEU A 1 97 ? -10.168 7.732 3.701 1.00 94.31 97 LEU A O 1
ATOM 805 N N . PRO A 1 98 ? -10.376 9.954 3.985 1.00 96.88 98 PRO A N 1
ATOM 806 C CA . PRO A 1 98 ? -10.512 10.243 2.558 1.00 96.88 98 PRO A CA 1
ATOM 807 C C . PRO A 1 98 ? -9.318 9.758 1.732 1.00 96.88 98 PRO A C 1
ATOM 809 O O . PRO A 1 98 ? -9.516 9.160 0.682 1.00 96.88 98 PRO A O 1
ATOM 812 N N . ILE A 1 99 ? -8.089 9.912 2.240 1.00 95.50 99 ILE A N 1
ATOM 813 C CA . ILE A 1 99 ? -6.870 9.441 1.562 1.00 95.50 99 ILE A CA 1
ATOM 814 C C . ILE A 1 99 ? -6.909 7.918 1.406 1.00 95.50 99 ILE A C 1
ATOM 816 O O . ILE A 1 99 ? -6.633 7.388 0.333 1.00 95.50 99 ILE A O 1
ATOM 820 N N . TYR A 1 100 ? -7.289 7.198 2.463 1.00 94.50 100 TYR A N 1
ATOM 821 C CA . TYR A 1 100 ? -7.447 5.745 2.410 1.00 94.50 100 TYR A CA 1
ATOM 822 C C . TYR A 1 100 ? -8.563 5.305 1.462 1.00 94.50 100 TYR A C 1
ATOM 824 O O . TYR A 1 100 ? -8.387 4.323 0.739 1.00 94.50 100 TYR A O 1
ATOM 832 N N . SER A 1 101 ? -9.676 6.039 1.432 1.00 93.38 101 SER A N 1
ATOM 833 C CA . SER A 1 101 ? -10.774 5.814 0.492 1.00 93.38 101 SER A CA 1
ATOM 834 C C . SER A 1 101 ? -10.313 6.008 -0.954 1.00 93.38 101 SER A C 1
ATOM 836 O O . SER A 1 101 ? -10.564 5.146 -1.793 1.00 93.38 101 SER A O 1
ATOM 838 N N . ASP A 1 102 ? -9.572 7.082 -1.233 1.00 94.44 102 ASP A N 1
ATOM 839 C CA . ASP A 1 102 ? -9.020 7.375 -2.557 1.00 94.44 102 ASP A CA 1
ATOM 840 C C . ASP A 1 102 ? -8.002 6.321 -3.005 1.00 94.44 102 ASP A C 1
ATOM 842 O O . ASP A 1 102 ? -8.038 5.865 -4.150 1.00 94.44 102 ASP A O 1
ATOM 846 N N . LEU A 1 103 ? -7.131 5.870 -2.097 1.00 90.31 103 LEU A N 1
ATOM 847 C CA . LEU A 1 103 ? -6.188 4.776 -2.354 1.00 90.31 103 LEU A CA 1
ATOM 848 C C . LEU A 1 103 ? -6.881 3.422 -2.576 1.00 90.31 103 LEU A C 1
ATOM 850 O O . LEU A 1 103 ? -6.295 2.523 -3.175 1.00 90.31 103 LEU A O 1
ATOM 854 N N . SER A 1 104 ? -8.120 3.288 -2.108 1.00 91.62 104 SER A N 1
ATOM 855 C CA . SER A 1 104 ? -8.939 2.073 -2.168 1.00 91.62 104 SER A CA 1
ATOM 856 C C . SER A 1 104 ? -9.950 2.075 -3.318 1.00 91.62 104 SER A C 1
ATOM 858 O O . SER A 1 104 ? -10.842 1.222 -3.353 1.00 91.62 104 SER A O 1
ATOM 860 N N . ARG A 1 105 ? -9.848 3.037 -4.241 1.00 92.25 105 ARG A N 1
ATOM 861 C CA . ARG A 1 105 ? -10.727 3.140 -5.406 1.00 92.25 105 ARG A CA 1
ATOM 862 C C . ARG A 1 105 ? -10.457 2.039 -6.424 1.00 92.25 105 ARG A C 1
ATOM 864 O O . ARG A 1 105 ? -9.311 1.772 -6.778 1.00 92.25 105 ARG A O 1
ATOM 871 N N . ASP A 1 106 ? -11.526 1.457 -6.949 1.00 90.56 106 ASP A N 1
ATOM 872 C CA . ASP A 1 106 ? -11.440 0.312 -7.853 1.00 90.56 106 ASP A CA 1
ATOM 873 C C . ASP A 1 106 ? -10.701 0.686 -9.159 1.00 90.56 106 ASP A C 1
ATOM 875 O O . ASP A 1 106 ? -9.771 -0.016 -9.545 1.00 90.56 106 ASP A O 1
ATOM 879 N N . ASP A 1 107 ? -10.970 1.862 -9.743 1.00 89.75 107 ASP A N 1
ATOM 880 C CA . ASP A 1 107 ? -10.311 2.366 -10.966 1.00 89.75 107 ASP A CA 1
ATOM 881 C C . ASP A 1 107 ? -8.800 2.621 -10.804 1.00 89.75 107 ASP A C 1
ATOM 883 O O . ASP A 1 107 ? -8.015 2.555 -11.757 1.00 89.75 107 ASP A O 1
ATOM 887 N N . LEU A 1 108 ? -8.375 2.936 -9.579 1.00 88.00 108 LEU A N 1
ATOM 888 C CA . LEU A 1 108 ? -6.969 3.070 -9.227 1.00 88.00 108 LEU A CA 1
ATOM 889 C C . LEU A 1 108 ? -6.316 1.692 -9.083 1.00 88.00 108 LEU A C 1
ATOM 891 O O . LEU A 1 108 ? -5.193 1.502 -9.556 1.00 88.00 108 LEU A O 1
ATOM 895 N N . LEU A 1 109 ? -7.007 0.761 -8.424 1.00 87.50 109 LEU A N 1
ATOM 896 C CA . LEU A 1 109 ? -6.519 -0.577 -8.096 1.00 87.50 109 LEU A CA 1
ATOM 897 C C . LEU A 1 109 ? -6.472 -1.521 -9.300 1.00 87.50 109 LEU A C 1
ATOM 899 O O . LEU A 1 109 ? -5.558 -2.339 -9.382 1.00 87.50 109 LEU A O 1
ATOM 903 N N . GLU A 1 110 ? -7.380 -1.371 -10.262 1.00 86.88 110 GLU A N 1
ATOM 904 C CA . GLU A 1 110 ? -7.369 -2.117 -11.529 1.00 86.88 110 GLU A CA 1
ATOM 905 C C . GLU A 1 110 ? -6.046 -1.956 -12.288 1.00 86.88 110 GLU A C 1
ATOM 907 O O . GLU A 1 110 ? -5.570 -2.896 -12.917 1.00 86.88 110 GLU A O 1
ATOM 912 N N . ARG A 1 111 ? -5.380 -0.802 -12.152 1.00 81.19 111 ARG A N 1
ATOM 913 C CA . ARG A 1 111 ? -4.071 -0.539 -12.778 1.00 81.19 111 ARG A CA 1
ATOM 914 C C . ARG A 1 111 ? -2.924 -1.360 -12.187 1.00 81.19 111 ARG A C 1
ATOM 916 O O . ARG A 1 111 ? -1.849 -1.391 -12.776 1.00 81.19 111 ARG A O 1
ATOM 923 N N . PHE A 1 112 ? -3.124 -1.956 -11.014 1.00 76.44 112 PHE A N 1
ATOM 924 C CA . PHE A 1 112 ? -2.138 -2.805 -10.344 1.00 76.44 112 PHE A CA 1
ATOM 925 C C . PHE A 1 112 ? -2.398 -4.301 -10.564 1.00 76.44 112 PHE A C 1
ATOM 927 O O . PHE A 1 112 ? -1.616 -5.127 -10.084 1.00 76.44 112 PHE A O 1
ATOM 934 N N . LEU A 1 113 ? -3.474 -4.659 -11.279 1.00 79.12 113 LEU A N 1
ATOM 935 C CA . LEU A 1 113 ? -3.716 -6.041 -11.685 1.00 79.12 113 LEU A CA 1
ATOM 936 C C . LEU A 1 113 ? -2.557 -6.546 -12.552 1.00 79.12 113 LEU A C 1
ATOM 938 O O . LEU A 1 113 ? -1.985 -5.785 -13.329 1.00 79.12 113 LEU A O 1
ATOM 942 N N . GLY A 1 114 ? -2.165 -7.810 -12.382 1.00 67.88 114 GLY A N 1
ATOM 943 C CA . GLY A 1 114 ? -1.021 -8.388 -13.104 1.00 67.88 114 GLY A CA 1
ATOM 944 C C . GLY A 1 114 ? 0.354 -7.928 -12.597 1.00 67.88 114 GLY A C 1
ATOM 945 O O . GLY A 1 114 ? 1.379 -8.288 -13.164 1.00 67.88 114 GLY A O 1
ATOM 946 N N . GLY A 1 115 ? 0.409 -7.162 -11.502 1.00 64.50 115 GLY A N 1
ATOM 947 C CA . GLY A 1 115 ? 1.661 -6.835 -10.803 1.00 64.50 115 GLY A CA 1
ATOM 948 C C . GLY A 1 115 ? 2.393 -5.649 -11.389 1.00 64.50 115 GLY A C 1
ATOM 949 O O . GLY A 1 115 ? 3.526 -5.360 -10.994 1.00 64.50 115 GLY A O 1
ATOM 950 N N . HIS A 1 116 ? 1.738 -4.942 -12.303 1.00 62.78 116 HIS A N 1
ATOM 951 C CA . HIS A 1 116 ? 2.268 -3.737 -12.896 1.00 62.78 116 HIS A CA 1
ATOM 952 C C . HIS A 1 116 ? 2.492 -2.685 -11.807 1.00 62.78 116 HIS A C 1
ATOM 954 O O . HIS A 1 116 ? 1.589 -2.260 -11.081 1.00 62.78 116 HIS A O 1
ATOM 960 N N . THR A 1 117 ? 3.753 -2.291 -11.654 1.00 59.94 117 THR A N 1
ATOM 961 C CA . THR A 1 117 ? 4.136 -1.252 -10.702 1.00 59.94 117 THR A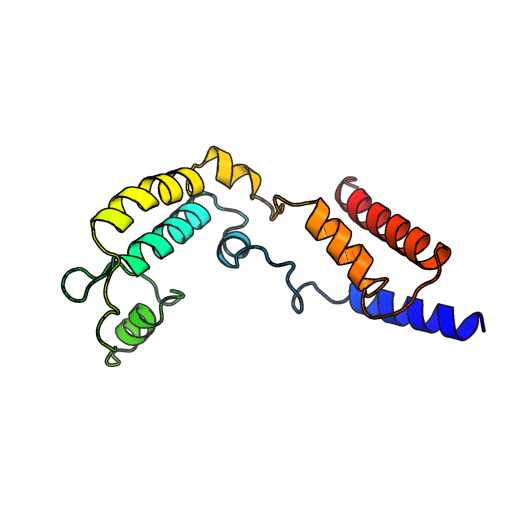 CA 1
ATOM 962 C C . THR A 1 117 ? 3.934 0.107 -11.355 1.00 59.94 117 THR A C 1
ATOM 964 O O . THR A 1 117 ? 4.313 0.318 -12.504 1.00 59.94 117 THR A O 1
ATOM 967 N N . LYS A 1 118 ? 3.361 1.058 -10.612 1.00 55.50 118 LYS A N 1
ATOM 968 C CA . LYS A 1 118 ? 3.075 2.422 -11.092 1.00 55.50 118 LYS A CA 1
ATOM 969 C C . LYS A 1 118 ? 4.315 3.230 -11.498 1.00 55.50 118 LYS A C 1
ATOM 971 O O . LYS A 1 118 ? 4.173 4.356 -11.963 1.00 55.50 118 LYS A O 1
ATOM 976 N N . ASN A 1 119 ? 5.515 2.698 -11.279 1.00 67.31 119 ASN A N 1
ATOM 977 C CA . ASN A 1 119 ? 6.761 3.403 -11.504 1.00 67.31 119 ASN A CA 1
ATOM 978 C C . ASN A 1 119 ? 7.690 2.574 -12.394 1.00 67.31 119 ASN A C 1
ATOM 980 O O . ASN A 1 119 ? 8.706 2.046 -11.940 1.00 67.31 119 ASN A O 1
ATOM 984 N N . SER A 1 120 ? 7.349 2.481 -13.682 1.00 67.62 120 SER A N 1
ATOM 985 C CA . SER A 1 120 ? 8.210 1.863 -14.698 1.00 67.62 120 SER A CA 1
ATOM 986 C C . SER A 1 120 ? 9.624 2.446 -14.670 1.00 67.62 120 SER A C 1
ATOM 988 O O . SER A 1 120 ? 10.585 1.709 -14.857 1.00 67.62 120 SER A O 1
ATOM 990 N N . ASN A 1 121 ? 9.772 3.731 -14.322 1.00 76.69 121 ASN A N 1
ATOM 991 C CA . ASN A 1 121 ? 11.076 4.370 -14.156 1.00 76.69 121 ASN A CA 1
ATOM 992 C C . ASN A 1 121 ? 11.860 3.808 -12.964 1.00 76.69 121 ASN A C 1
ATOM 994 O O . ASN A 1 121 ? 13.072 3.656 -13.064 1.00 76.69 121 ASN A O 1
ATOM 998 N N . GLU A 1 122 ? 11.225 3.497 -11.834 1.00 74.25 122 GLU A N 1
ATOM 999 C CA . GLU A 1 122 ? 11.908 2.868 -10.694 1.00 74.25 122 GLU A CA 1
ATOM 1000 C C . GLU A 1 122 ? 12.292 1.426 -10.989 1.00 74.25 122 GLU A C 1
ATOM 1002 O O . GLU A 1 122 ? 13.411 1.037 -10.660 1.00 74.25 122 GLU A O 1
ATOM 1007 N N . SER A 1 123 ? 11.427 0.665 -11.666 1.00 76.62 123 SER A N 1
ATOM 1008 C CA . SER A 1 123 ? 11.763 -0.691 -12.109 1.00 76.62 123 SER A CA 1
ATOM 1009 C C . SER A 1 123 ? 12.932 -0.667 -13.107 1.00 76.62 123 SER A C 1
ATOM 1011 O O . SER A 1 123 ? 13.942 -1.341 -12.904 1.00 76.62 123 SER A O 1
ATOM 1013 N N . PHE A 1 124 ? 12.867 0.205 -14.119 1.00 82.44 124 PHE A N 1
ATOM 1014 C CA . PHE A 1 124 ? 13.917 0.391 -15.124 1.00 82.44 124 PHE A CA 1
ATOM 1015 C C . PHE A 1 124 ? 15.252 0.808 -14.501 1.00 82.44 124 PHE A C 1
ATOM 1017 O O . PHE A 1 124 ? 16.283 0.162 -14.708 1.00 82.44 124 PHE A O 1
ATOM 1024 N N . ASN A 1 125 ? 15.229 1.844 -13.661 1.00 85.56 125 ASN A N 1
ATOM 1025 C CA . ASN A 1 125 ? 16.414 2.297 -12.946 1.00 85.56 125 ASN A CA 1
ATOM 1026 C C . ASN A 1 125 ? 16.945 1.210 -12.003 1.00 85.56 125 ASN A C 1
ATOM 1028 O O . ASN A 1 125 ? 18.156 1.031 -11.917 1.00 85.56 125 ASN A O 1
ATOM 1032 N N . SER A 1 126 ? 16.081 0.459 -11.313 1.00 83.88 126 SER A N 1
ATOM 1033 C CA . SER A 1 126 ? 16.505 -0.655 -10.455 1.00 83.88 126 SER A CA 1
ATOM 1034 C C . SER A 1 126 ? 17.299 -1.697 -11.244 1.00 83.88 126 SER A C 1
ATOM 1036 O O . SER A 1 126 ? 18.356 -2.129 -10.778 1.00 83.88 126 SER A O 1
ATOM 1038 N N . THR A 1 127 ? 16.851 -2.045 -12.453 1.00 85.94 127 THR A N 1
ATOM 1039 C CA . THR A 1 127 ? 17.558 -2.968 -13.352 1.00 85.94 127 THR A CA 1
ATOM 1040 C C . THR A 1 127 ? 18.909 -2.408 -13.792 1.00 85.94 127 THR A C 1
ATOM 1042 O O . THR A 1 127 ? 19.917 -3.106 -13.660 1.00 85.94 127 THR A O 1
ATOM 1045 N N . ILE A 1 128 ? 18.977 -1.136 -14.209 1.00 88.31 128 ILE A N 1
ATOM 1046 C CA . ILE A 1 128 ? 20.255 -0.477 -14.538 1.00 88.31 128 ILE A CA 1
ATOM 1047 C C . ILE A 1 128 ? 21.213 -0.539 -13.349 1.00 88.31 128 ILE A C 1
ATOM 1049 O O . ILE A 1 128 ? 22.353 -0.962 -13.506 1.00 88.31 128 ILE A O 1
ATOM 1053 N N . TRP A 1 129 ? 20.760 -0.178 -12.147 1.00 90.00 129 TRP A N 1
ATOM 1054 C CA . TRP A 1 129 ? 21.612 -0.159 -10.955 1.00 90.00 129 TRP A CA 1
ATOM 1055 C C . TRP A 1 129 ? 21.973 -1.551 -10.439 1.00 90.00 129 TRP A C 1
ATOM 1057 O O . TRP A 1 129 ? 22.931 -1.694 -9.684 1.00 90.00 129 TRP A O 1
ATOM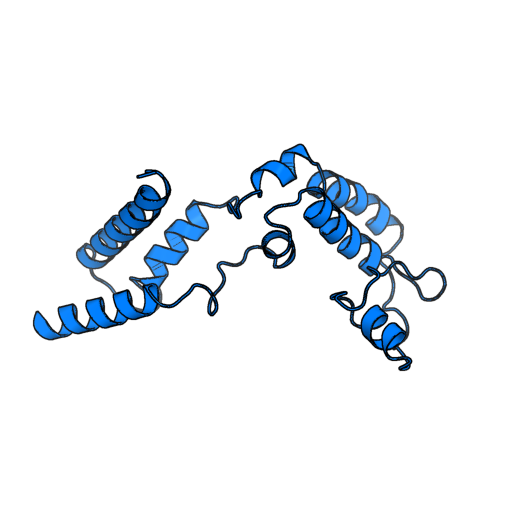 1067 N N . ARG A 1 130 ? 21.253 -2.594 -10.845 1.00 87.00 130 ARG A N 1
ATOM 1068 C CA . ARG A 1 130 ? 21.634 -3.981 -10.565 1.00 87.00 130 ARG A CA 1
ATOM 1069 C C . ARG A 1 130 ? 22.775 -4.442 -11.474 1.00 87.00 130 ARG A C 1
ATOM 1071 O O . ARG A 1 130 ? 23.669 -5.157 -11.023 1.00 87.00 130 ARG A O 1
ATOM 1078 N N . LEU A 1 131 ? 22.763 -3.989 -12.727 1.00 88.06 131 LEU A N 1
ATOM 1079 C CA . LEU A 1 131 ? 23.804 -4.256 -13.721 1.00 88.06 131 LEU A CA 1
ATOM 1080 C C . LEU A 1 131 ? 25.050 -3.384 -13.498 1.00 88.06 131 LEU A C 1
ATOM 1082 O O . LEU A 1 131 ? 26.170 -3.885 -13.565 1.00 88.06 131 LEU A O 1
ATOM 1086 N N . ALA A 1 132 ? 24.852 -2.108 -13.167 1.00 91.00 132 ALA A N 1
ATOM 1087 C CA . ALA A 1 132 ? 25.884 -1.116 -12.882 1.00 91.00 132 ALA A CA 1
ATOM 1088 C C . ALA A 1 132 ? 25.636 -0.461 -11.505 1.00 91.00 132 ALA A C 1
ATOM 1090 O O . ALA A 1 132 ? 25.070 0.630 -11.428 1.00 91.00 132 ALA A O 1
ATOM 1091 N N . PRO A 1 133 ? 26.022 -1.112 -10.392 1.00 89.88 133 PRO A N 1
ATOM 1092 C CA . PRO A 1 133 ? 25.791 -0.585 -9.048 1.00 89.88 133 PRO A CA 1
ATOM 1093 C C . PRO A 1 133 ? 26.358 0.814 -8.812 1.00 89.88 133 PRO A C 1
ATOM 1095 O O . PRO A 1 133 ? 27.535 1.064 -9.043 1.00 89.88 133 PRO A O 1
ATOM 1098 N N . LYS A 1 134 ? 25.533 1.704 -8.242 1.00 85.12 134 LYS A N 1
ATOM 1099 C CA . LYS A 1 134 ? 25.870 3.120 -7.984 1.00 85.12 134 LYS A CA 1
ATOM 1100 C C . LYS A 1 134 ? 27.115 3.345 -7.118 1.00 85.12 134 LYS A C 1
ATOM 1102 O O . LYS A 1 134 ? 27.687 4.424 -7.151 1.00 85.12 134 LYS A O 1
AT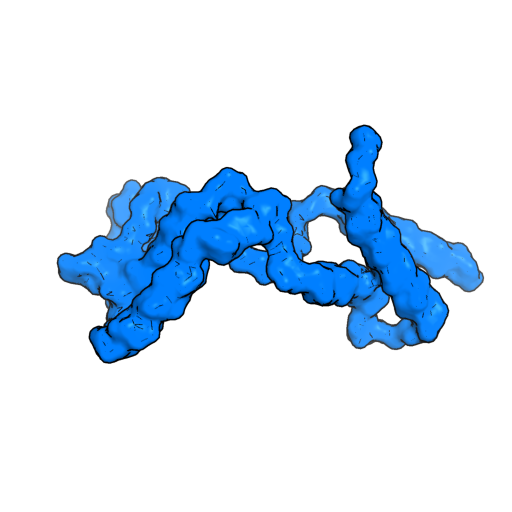OM 1107 N N . HIS A 1 135 ? 27.488 2.363 -6.299 1.00 86.31 135 HIS A N 1
ATOM 1108 C CA . HIS A 1 135 ? 28.638 2.450 -5.395 1.00 86.31 135 HIS A CA 1
ATOM 1109 C C . HIS A 1 135 ? 29.967 2.072 -6.072 1.00 86.31 135 HIS A C 1
ATOM 1111 O O . HIS A 1 135 ? 31.012 2.112 -5.428 1.00 86.31 135 HIS A O 1
ATOM 1117 N N . LEU A 1 136 ? 29.937 1.693 -7.353 1.00 85.38 136 LEU A N 1
ATOM 1118 C CA . LEU A 1 136 ? 31.111 1.363 -8.155 1.00 85.38 136 LEU A CA 1
ATOM 1119 C C . LEU A 1 136 ? 31.246 2.361 -9.311 1.00 85.38 136 LEU A C 1
ATOM 1121 O O . LEU A 1 136 ? 30.256 2.843 -9.858 1.00 85.38 136 LEU A O 1
ATOM 1125 N N . HIS A 1 137 ? 32.486 2.656 -9.700 1.00 84.81 137 HIS A N 1
ATOM 1126 C CA . HIS A 1 137 ? 32.768 3.546 -10.824 1.00 84.81 137 HIS A CA 1
ATOM 1127 C C . HIS A 1 137 ? 32.767 2.753 -12.133 1.00 84.81 137 HIS A C 1
ATOM 1129 O O . HIS A 1 137 ? 33.624 1.895 -12.347 1.00 84.81 137 HIS A O 1
ATOM 1135 N N . PHE A 1 138 ? 31.829 3.070 -13.022 1.00 86.75 138 PHE A N 1
ATOM 1136 C CA . PHE A 1 138 ? 31.740 2.493 -14.361 1.00 86.75 138 PHE A CA 1
ATOM 1137 C C . PHE A 1 138 ? 31.989 3.560 -15.424 1.00 86.75 138 PHE A C 1
ATOM 1139 O O . PHE A 1 138 ? 31.550 4.700 -15.295 1.00 86.75 138 PHE A O 1
ATOM 1146 N N . GLY A 1 139 ? 32.689 3.184 -16.495 1.00 90.38 139 GLY A N 1
ATOM 1147 C CA . GLY A 1 139 ? 32.821 4.039 -17.673 1.00 90.38 139 GLY A CA 1
ATOM 1148 C C . GLY A 1 139 ? 31.504 4.133 -18.448 1.00 90.38 139 GLY A C 1
ATOM 1149 O O . GLY A 1 139 ? 30.687 3.212 -18.399 1.00 90.38 139 GLY A O 1
ATOM 1150 N N . LEU A 1 140 ? 31.337 5.214 -19.218 1.00 92.31 140 LEU A N 1
ATOM 1151 C CA . LEU A 1 140 ? 30.125 5.515 -19.997 1.00 92.31 140 LEU A CA 1
ATOM 1152 C C . LEU A 1 140 ? 29.594 4.304 -20.787 1.00 92.31 140 LEU A C 1
ATOM 1154 O O . LEU A 1 140 ? 28.428 3.949 -20.657 1.00 92.31 140 LEU A O 1
ATOM 1158 N N . LYS A 1 141 ? 30.479 3.592 -21.497 1.00 92.44 141 LYS A N 1
ATOM 1159 C CA . LYS A 1 141 ? 30.125 2.416 -22.314 1.00 92.44 141 LYS A CA 1
ATOM 1160 C C . LYS A 1 141 ? 29.435 1.294 -21.528 1.00 92.44 141 LYS A C 1
ATOM 1162 O O . LYS A 1 141 ? 28.595 0.587 -22.074 1.00 92.44 141 LYS A O 1
ATOM 1167 N N . ILE A 1 142 ? 29.795 1.101 -20.257 1.00 90.50 142 ILE A N 1
ATOM 1168 C CA . ILE A 1 142 ? 29.198 0.054 -19.412 1.00 90.50 142 ILE A CA 1
ATOM 1169 C C . ILE A 1 142 ? 27.789 0.469 -18.981 1.00 90.50 142 ILE A C 1
ATOM 1171 O O . ILE A 1 142 ? 26.883 -0.360 -18.969 1.00 90.50 142 ILE A O 1
ATOM 1175 N N . VAL A 1 143 ? 27.589 1.753 -18.674 1.00 91.12 143 VAL A N 1
ATOM 1176 C CA . VAL A 1 143 ? 26.272 2.297 -18.313 1.00 91.12 143 VAL A CA 1
ATOM 1177 C C . VAL A 1 143 ? 25.328 2.282 -19.521 1.00 91.12 143 VAL A C 1
ATOM 1179 O O . VAL A 1 143 ? 24.169 1.892 -19.382 1.00 91.12 143 VAL A O 1
ATOM 1182 N N . GLU A 1 144 ? 25.819 2.619 -20.716 1.00 92.25 144 GLU A N 1
ATOM 1183 C CA . GLU A 1 144 ? 25.062 2.522 -21.977 1.00 92.25 144 GLU A CA 1
ATOM 1184 C C . GLU A 1 144 ? 24.641 1.079 -22.283 1.00 92.25 144 GLU A C 1
ATOM 1186 O O . GLU A 1 144 ? 23.485 0.822 -22.630 1.00 92.25 144 GLU A O 1
ATOM 1191 N N . PHE A 1 145 ? 25.552 0.119 -22.092 1.00 92.31 145 PHE A N 1
ATOM 1192 C CA . PHE A 1 145 ? 25.252 -1.301 -22.262 1.00 92.31 145 PHE A CA 1
ATOM 1193 C C . PHE A 1 145 ? 24.212 -1.793 -21.247 1.00 92.31 145 PHE A C 1
ATOM 1195 O O . PHE A 1 145 ? 23.240 -2.440 -21.631 1.00 92.31 145 PHE A O 1
ATOM 1202 N N . ALA A 1 146 ? 24.367 -1.443 -19.965 1.00 90.81 146 ALA A N 1
ATOM 1203 C CA . ALA A 1 146 ? 23.400 -1.777 -18.920 1.00 90.81 146 ALA A CA 1
ATOM 1204 C C . ALA A 1 146 ? 22.010 -1.187 -19.209 1.00 90.81 146 ALA A C 1
ATOM 1206 O O . ALA A 1 146 ? 21.004 -1.865 -19.017 1.00 90.81 146 ALA A O 1
ATOM 1207 N N . SER A 1 147 ? 21.960 0.046 -19.717 1.00 90.19 147 SER A N 1
ATOM 1208 C CA . SER A 1 147 ? 20.716 0.716 -20.114 1.00 90.19 147 SER A CA 1
ATOM 1209 C C . SER A 1 147 ? 20.057 0.023 -21.306 1.00 90.19 147 SER A C 1
ATOM 1211 O O . SER A 1 147 ? 18.856 -0.221 -21.281 1.00 90.19 147 SER A O 1
ATOM 1213 N N . SER A 1 148 ? 20.841 -0.360 -22.317 1.00 90.12 148 SER A N 1
ATOM 1214 C CA . SER A 1 148 ? 20.347 -1.084 -23.498 1.00 90.12 148 SER A CA 1
ATOM 1215 C C . SER A 1 148 ? 19.827 -2.478 -23.140 1.00 90.12 148 SER A C 1
ATOM 1217 O O . SER A 1 148 ? 18.765 -2.877 -23.611 1.00 90.12 148 SER A O 1
ATOM 1219 N N . LEU A 1 149 ? 20.529 -3.197 -22.255 1.00 88.88 149 LEU A N 1
ATOM 1220 C CA . LEU A 1 149 ? 20.085 -4.493 -21.741 1.00 88.88 149 LEU A CA 1
ATOM 1221 C C . LEU A 1 149 ? 18.805 -4.350 -20.910 1.00 88.88 149 LEU A C 1
ATOM 1223 O O . LEU A 1 149 ? 17.880 -5.139 -21.078 1.00 88.88 149 LEU A O 1
ATOM 1227 N N . ALA A 1 150 ? 18.733 -3.333 -20.045 1.00 87.06 150 ALA A N 1
ATOM 1228 C CA . ALA A 1 150 ? 17.520 -3.034 -19.296 1.00 87.06 150 ALA A CA 1
ATOM 1229 C C . ALA A 1 150 ? 16.353 -2.769 -20.256 1.00 87.06 150 ALA A C 1
ATOM 1231 O O . ALA A 1 150 ? 15.325 -3.414 -20.115 1.00 87.06 150 ALA A O 1
ATOM 1232 N N . MET A 1 151 ? 16.516 -1.917 -21.276 1.00 85.44 151 MET A N 1
ATOM 1233 C CA . MET A 1 151 ? 15.464 -1.686 -22.278 1.00 85.44 151 MET A CA 1
ATOM 1234 C C . MET A 1 151 ? 15.006 -2.986 -22.952 1.00 85.44 151 MET A C 1
ATOM 1236 O O . MET A 1 151 ? 13.804 -3.221 -23.020 1.00 85.44 151 MET A O 1
ATOM 1240 N N . GLY A 1 152 ? 15.945 -3.842 -23.373 1.00 82.81 152 GLY A N 1
ATOM 1241 C CA . GLY A 1 152 ? 15.640 -5.140 -23.986 1.00 82.81 152 GLY A CA 1
ATOM 1242 C C . GLY A 1 152 ? 14.770 -6.036 -23.098 1.00 82.81 152 GLY A C 1
ATOM 1243 O O . GLY A 1 152 ? 13.751 -6.552 -23.553 1.00 82.81 152 GLY A O 1
ATOM 1244 N N . LEU A 1 153 ? 15.116 -6.142 -21.811 1.00 78.00 153 LEU A N 1
ATOM 1245 C CA . LEU A 1 153 ? 14.356 -6.927 -20.830 1.00 78.00 153 LEU A CA 1
ATOM 1246 C C . LEU A 1 153 ? 12.925 -6.404 -20.631 1.00 78.00 153 LEU A C 1
ATOM 1248 O O . LEU A 1 153 ? 12.010 -7.198 -20.457 1.00 78.00 153 LEU A O 1
ATOM 1252 N N . PHE A 1 154 ? 12.713 -5.086 -20.693 1.00 68.44 154 PHE A N 1
ATOM 1253 C CA . PHE A 1 154 ? 11.369 -4.501 -20.600 1.00 68.44 154 PHE A CA 1
ATOM 1254 C C . PHE A 1 154 ? 10.552 -4.658 -21.889 1.00 68.44 154 PHE A C 1
ATOM 1256 O O . PHE A 1 154 ? 9.326 -4.672 -21.834 1.00 68.44 154 PHE A O 1
ATOM 1263 N N . THR A 1 155 ? 11.201 -4.757 -23.053 1.00 62.31 155 THR A N 1
ATOM 1264 C CA . THR A 1 155 ? 10.507 -4.958 -24.335 1.00 62.31 155 THR A CA 1
ATOM 1265 C C . THR A 1 155 ? 10.133 -6.416 -24.601 1.00 62.31 155 THR A C 1
ATOM 1267 O O . THR A 1 155 ? 9.117 -6.655 -25.249 1.00 62.31 155 THR A O 1
ATOM 1270 N N . GLU A 1 156 ? 10.892 -7.391 -24.086 1.00 53.47 156 GLU A N 1
ATOM 1271 C CA . GLU A 1 156 ? 10.541 -8.818 -24.206 1.00 53.47 156 GLU A CA 1
ATOM 1272 C C . GLU A 1 156 ? 9.320 -9.213 -23.352 1.00 53.47 156 GLU A C 1
ATOM 1274 O O . GLU A 1 156 ? 8.658 -10.196 -23.662 1.00 53.47 156 GLU A O 1
ATOM 1279 N N . GLU A 1 157 ? 8.933 -8.405 -22.358 1.00 50.59 157 GLU A N 1
ATOM 1280 C CA . GLU A 1 157 ? 7.653 -8.551 -21.642 1.00 50.59 157 GLU A CA 1
ATOM 1281 C C . GLU A 1 157 ? 6.431 -8.049 -22.453 1.00 50.59 157 GLU A C 1
ATOM 1283 O O . GLU A 1 157 ? 5.295 -8.199 -22.004 1.00 50.59 157 GLU A O 1
ATOM 1288 N N . ILE A 1 158 ? 6.628 -7.450 -23.640 1.00 43.22 158 ILE A N 1
ATOM 1289 C CA . ILE A 1 158 ? 5.564 -6.819 -24.455 1.00 43.22 158 ILE A CA 1
ATOM 1290 C C . ILE A 1 158 ? 5.232 -7.615 -25.733 1.00 43.22 158 ILE A C 1
ATOM 1292 O O . ILE A 1 158 ? 4.198 -7.364 -26.355 1.00 43.22 158 ILE A O 1
ATOM 1296 N N . LEU A 1 159 ? 6.045 -8.598 -26.131 1.00 29.53 159 LEU A N 1
ATOM 1297 C CA . LEU A 1 159 ? 5.773 -9.403 -27.326 1.00 29.53 159 LEU A CA 1
ATOM 1298 C C . LEU A 1 159 ? 5.310 -10.817 -26.948 1.00 29.53 159 LEU A C 1
ATOM 1300 O O . LEU A 1 159 ? 6.134 -11.625 -26.523 1.00 29.53 159 LEU A O 1
ATOM 1304 N N . PRO A 1 160 ? 4.011 -11.140 -27.113 1.00 35.53 160 PRO A N 1
ATOM 1305 C CA . PRO A 1 160 ? 3.554 -12.512 -27.010 1.00 35.53 160 PRO A CA 1
ATOM 1306 C C . PRO A 1 160 ? 4.050 -13.267 -28.248 1.00 35.53 160 PRO A C 1
ATOM 1308 O O . PRO A 1 160 ? 3.774 -12.858 -29.379 1.00 35.53 160 PRO A O 1
ATOM 1311 N N . PHE A 1 161 ? 4.779 -14.356 -28.032 1.00 37.62 161 PHE A N 1
ATOM 1312 C CA . PHE A 1 161 ? 4.775 -15.476 -28.969 1.00 37.62 161 PHE A CA 1
ATOM 1313 C C . PHE A 1 161 ? 3.737 -16.489 -28.496 1.00 37.62 161 PHE A C 1
ATOM 1315 O O . PHE A 1 161 ? 3.691 -16.741 -27.270 1.00 37.62 161 PHE A O 1
#

Sequence (161 aa):
ML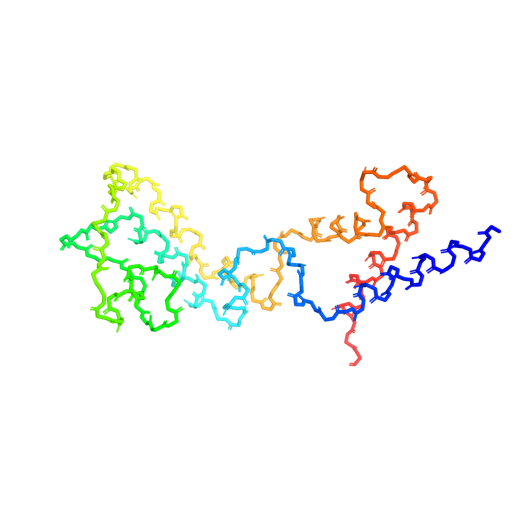SKVQSEIRIRLDFMRREPSEHPVKTSGTIRRHIDRVQGMKKAIMATYYHMVSTDENPRHPEGEDSWCKWQKRTALGMEHEPHPTSLHPHIQKEILPIYSDLSRDDLLERFLGGHTKNSNESFNSTIWRLAPKHLHFGLKIVEFASSLAMGLFTEEILPF

Secondary structure (DSSP, 8-state):
-HHHHHHHHHHHHHHHTS-TTS------HHHHHSTT-HHHHHHHHHHHHHHHT--SSS--PPPSTT-S-HHHHHHHTT---PPPPPPPPHHHHHHHHHHHHHHT-HHHHGGGGGG--S-HHHHHHHHHHHHS-TTS---HHHHHHHHHHHHHHHHHTS---

Radius of gyration: 21.91 Å; chains: 1; bounding box: 55×34×55 Å

Organism: NCBI:txid2747483